Protein AF-A0A496A1R1-F1 (afdb_monomer_lite)

Radius of gyration: 14.69 Å; chains: 1; bounding box: 3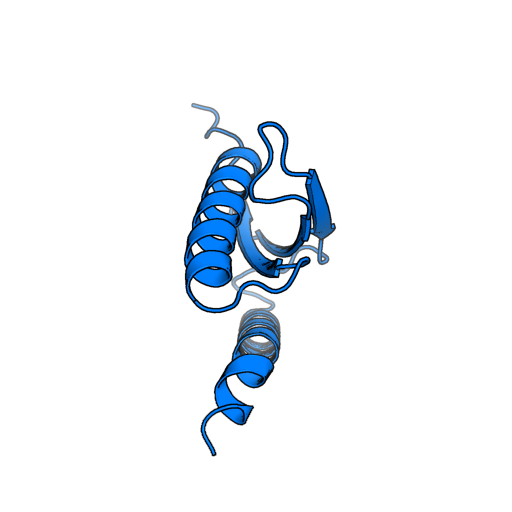7×22×44 Å

pLDDT: mean 90.61, std 12.92, range [39.06, 98.06]

Sequence (92 aa):
MNAPNPQFQLYGEMLAAAWVNWKKDTNAEQTIFGCYTITDDWTFVRGVVQEIETKRPTLHIEFSPRYNGVLEAERIVQILKSIVAQYANIST

Foldseek 3Di:
DDDPDCVVVQVVVQLVVQVVVCVVPVPQKGWGKDWDDDPQWIKIKIWIWGPSVDPDIDIDIDIDDIDGCPPCVVVVVVVVCVVCVVVVVVPD

Structure (mmCIF, N/CA/C/O backbone):
data_AF-A0A496A1R1-F1
#
_entry.id   AF-A0A496A1R1-F1
#
loop_
_atom_site.group_PDB
_atom_site.id
_atom_site.type_symbol
_atom_site.label_atom_id
_atom_site.label_alt_id
_atom_site.label_comp_id
_atom_site.label_asym_id
_atom_site.label_entity_id
_atom_site.label_seq_id
_atom_site.pdbx_PDB_ins_code
_atom_site.Cartn_x
_atom_site.Cartn_y
_atom_site.Cartn_z
_atom_site.occupancy
_atom_site.B_iso_or_equiv
_atom_site.auth_seq_id
_atom_site.auth_comp_id
_atom_site.auth_asym_id
_atom_site.auth_atom_id
_atom_site.pdbx_PDB_model_num
ATOM 1 N N . MET A 1 1 ? -7.598 -0.048 -26.575 1.00 40.91 1 MET A N 1
ATOM 2 C CA . MET A 1 1 ? -8.333 -0.003 -25.293 1.00 40.91 1 MET A CA 1
ATOM 3 C C . MET A 1 1 ? -7.431 0.681 -24.285 1.00 40.91 1 MET A C 1
ATOM 5 O O . MET A 1 1 ? -6.311 0.220 -24.121 1.00 40.91 1 MET A O 1
ATOM 9 N N . ASN A 1 2 ? -7.868 1.779 -23.666 1.00 59.97 2 ASN A N 1
ATOM 10 C CA . ASN A 1 2 ? -7.133 2.373 -22.549 1.00 59.97 2 ASN A CA 1
ATOM 11 C C . ASN A 1 2 ? -7.386 1.491 -21.325 1.00 59.97 2 ASN A C 1
ATOM 13 O O . ASN A 1 2 ? -8.543 1.315 -20.942 1.00 59.97 2 ASN A O 1
ATOM 17 N N . ALA A 1 3 ? -6.337 0.890 -20.764 1.00 66.06 3 ALA A N 1
ATOM 18 C CA . ALA A 1 3 ? -6.461 0.166 -19.506 1.00 66.06 3 ALA A CA 1
ATOM 19 C C . ALA A 1 3 ? -6.976 1.133 -18.417 1.00 66.06 3 ALA A C 1
ATOM 21 O O . ALA A 1 3 ? -6.580 2.304 -18.416 1.00 66.06 3 ALA A O 1
ATOM 22 N N . PRO A 1 4 ? -7.884 0.693 -17.527 1.00 77.25 4 PRO A N 1
ATOM 23 C CA . PRO A 1 4 ? -8.365 1.533 -16.435 1.00 77.25 4 PRO A CA 1
ATOM 24 C C . PRO A 1 4 ? -7.195 1.949 -15.537 1.00 77.25 4 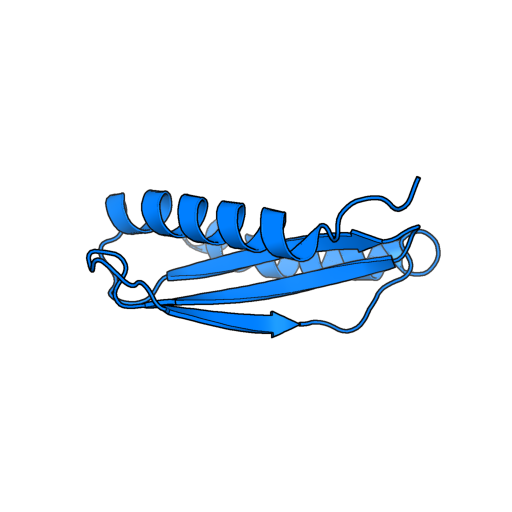PRO A C 1
ATOM 26 O O . PRO A 1 4 ? -6.260 1.175 -15.346 1.00 77.25 4 PRO A O 1
ATOM 29 N N . ASN A 1 5 ? -7.245 3.168 -14.985 1.00 86.69 5 ASN A N 1
ATOM 30 C CA . ASN A 1 5 ? -6.206 3.646 -14.073 1.00 86.69 5 ASN A CA 1
ATOM 31 C C . ASN A 1 5 ? -6.128 2.704 -12.848 1.00 86.69 5 ASN A C 1
ATOM 33 O O . ASN A 1 5 ? -7.096 2.660 -12.077 1.00 86.69 5 ASN A O 1
ATOM 37 N N . PRO A 1 6 ? -5.010 1.976 -12.645 1.00 91.88 6 PRO A N 1
ATOM 38 C CA . PRO A 1 6 ? -4.893 0.980 -11.577 1.00 91.88 6 PRO A CA 1
ATOM 39 C C . PRO A 1 6 ? -4.945 1.609 -10.179 1.00 91.88 6 PRO A C 1
ATOM 41 O O . PRO A 1 6 ? -5.269 0.941 -9.202 1.00 91.88 6 PRO A O 1
ATOM 44 N N . GLN A 1 7 ? -4.686 2.912 -10.078 1.00 93.75 7 GLN A N 1
ATOM 45 C CA . GLN A 1 7 ? -4.622 3.653 -8.825 1.00 93.75 7 GLN A CA 1
ATOM 46 C C . GLN A 1 7 ? -5.916 3.559 -8.000 1.00 93.75 7 GLN A C 1
ATOM 48 O O . GLN A 1 7 ? -5.855 3.381 -6.789 1.00 93.75 7 GLN A O 1
ATOM 53 N N . PHE A 1 8 ? -7.095 3.616 -8.630 1.00 91.81 8 PHE A N 1
ATOM 54 C CA . PHE A 1 8 ? -8.363 3.516 -7.893 1.00 91.81 8 PHE A CA 1
ATOM 55 C C . PHE A 1 8 ? -8.637 2.104 -7.367 1.00 91.81 8 PHE A C 1
ATOM 57 O O . PHE A 1 8 ? -9.213 1.957 -6.290 1.00 91.81 8 PHE A O 1
ATOM 64 N N . GLN A 1 9 ? -8.216 1.073 -8.108 1.00 93.88 9 GLN A N 1
ATOM 65 C CA . GLN A 1 9 ? -8.316 -0.315 -7.651 1.00 93.88 9 GLN A CA 1
ATOM 66 C C . GLN A 1 9 ? -7.396 -0.531 -6.451 1.00 93.88 9 GLN A C 1
ATOM 68 O O . GLN A 1 9 ? -7.850 -1.017 -5.416 1.00 93.88 9 GLN A O 1
ATOM 73 N N . LEU A 1 10 ? -6.160 -0.031 -6.544 1.00 96.06 10 LEU A N 1
ATOM 74 C CA . LEU A 1 10 ? -5.202 -0.069 -5.447 1.00 96.06 10 LEU A CA 1
ATOM 75 C C . LEU A 1 10 ? -5.755 0.591 -4.177 1.00 96.06 10 LEU A C 1
ATOM 77 O O . LEU A 1 10 ? -5.593 0.052 -3.089 1.00 96.06 10 LEU A O 1
ATOM 81 N N . TYR A 1 11 ? -6.440 1.732 -4.278 1.00 95.25 11 TYR A N 1
ATOM 82 C CA . TYR A 1 11 ? -7.024 2.378 -3.096 1.00 95.25 11 TYR A CA 1
ATOM 83 C C . TYR A 1 11 ? -8.079 1.510 -2.409 1.00 95.25 11 TYR A C 1
ATOM 85 O O . TYR A 1 11 ? -8.121 1.447 -1.180 1.00 95.25 11 TYR A O 1
ATOM 93 N N . GLY A 1 12 ? -8.916 0.826 -3.195 1.00 94.38 12 GLY A N 1
ATOM 94 C CA . GLY A 1 12 ? -9.888 -0.128 -2.667 1.00 94.38 12 GLY A CA 1
ATOM 95 C C . GLY A 1 12 ? -9.209 -1.297 -1.953 1.00 94.38 12 GLY A C 1
ATOM 96 O O . GLY A 1 12 ? -9.602 -1.649 -0.841 1.00 94.38 12 GLY A O 1
ATOM 97 N N . GLU A 1 13 ? -8.154 -1.852 -2.551 1.00 96.12 13 GLU A N 1
ATOM 98 C CA . GLU A 1 13 ? -7.351 -2.929 -1.959 1.00 96.12 13 GLU A CA 1
ATOM 99 C C . GLU A 1 13 ? -6.664 -2.486 -0.662 1.00 96.12 13 GLU A C 1
ATOM 101 O O . GLU A 1 13 ? -6.718 -3.198 0.341 1.00 96.12 13 GLU A O 1
ATOM 106 N N . MET A 1 14 ? -6.081 -1.284 -0.642 1.00 97.00 14 MET A N 1
ATOM 107 C CA . MET A 1 14 ? -5.429 -0.716 0.539 1.00 97.00 14 MET A CA 1
ATOM 108 C C . MET A 1 14 ? -6.421 -0.495 1.688 1.00 97.00 14 MET A C 1
ATOM 110 O O . MET A 1 14 ? -6.115 -0.845 2.826 1.00 97.00 14 MET A O 1
ATOM 114 N N . LEU A 1 15 ? -7.625 0.020 1.410 1.00 95.56 15 LEU A N 1
ATOM 115 C CA . LEU A 1 15 ? -8.683 0.159 2.420 1.00 95.56 15 LEU A CA 1
ATOM 116 C C . LEU A 1 15 ? -9.151 -1.200 2.954 1.00 95.56 15 LEU A C 1
ATOM 118 O O . LEU A 1 15 ? -9.300 -1.373 4.164 1.00 95.56 15 LEU A O 1
ATOM 122 N N . ALA A 1 16 ? -9.353 -2.181 2.071 1.00 95.69 16 ALA A N 1
ATOM 123 C CA . ALA A 1 16 ? -9.743 -3.528 2.473 1.00 95.69 16 ALA A CA 1
ATOM 124 C C . ALA A 1 16 ? -8.669 -4.193 3.351 1.00 95.69 16 ALA A C 1
ATOM 126 O O . ALA A 1 16 ? -8.993 -4.797 4.375 1.00 95.69 16 ALA A O 1
ATOM 127 N N . ALA A 1 17 ? -7.392 -4.046 2.992 1.00 95.69 17 ALA A N 1
ATOM 128 C CA . ALA A 1 17 ? -6.275 -4.565 3.774 1.00 95.69 17 ALA A CA 1
ATOM 129 C C . ALA A 1 17 ? -6.153 -3.867 5.138 1.00 95.69 17 ALA A C 1
ATOM 131 O O . ALA A 1 17 ? -6.011 -4.544 6.156 1.00 95.69 17 ALA A O 1
ATOM 132 N N . ALA A 1 18 ? -6.293 -2.538 5.186 1.00 95.69 18 ALA A N 1
ATOM 133 C CA . ALA A 1 18 ? -6.309 -1.784 6.439 1.00 95.69 18 ALA A CA 1
ATOM 134 C C . ALA A 1 18 ? -7.443 -2.247 7.370 1.00 95.69 18 ALA A C 1
ATOM 136 O O . ALA A 1 18 ? -7.224 -2.409 8.567 1.00 95.69 18 ALA A O 1
ATOM 137 N N . TRP A 1 19 ? -8.629 -2.549 6.828 1.00 95.12 19 TRP A N 1
ATOM 138 C CA . TRP A 1 19 ? -9.752 -3.088 7.604 1.00 95.12 19 TRP A CA 1
ATOM 139 C C . TRP A 1 19 ? -9.445 -4.462 8.202 1.00 95.12 19 TRP A C 1
ATOM 141 O O . TRP A 1 19 ? -9.776 -4.740 9.356 1.00 95.12 19 TRP A O 1
ATOM 151 N N . VAL A 1 20 ? -8.792 -5.334 7.430 1.00 95.38 20 VAL A N 1
ATOM 152 C CA . VAL A 1 20 ? -8.356 -6.651 7.912 1.00 95.38 20 VAL A CA 1
ATOM 153 C C . VAL A 1 20 ? -7.295 -6.518 9.008 1.00 95.38 20 VAL A C 1
ATOM 155 O O . VAL A 1 20 ? -7.348 -7.272 9.980 1.00 95.38 20 VAL A O 1
ATOM 158 N N . ASN A 1 21 ? -6.367 -5.567 8.878 1.00 93.94 21 ASN A N 1
ATOM 159 C CA . ASN A 1 21 ? -5.340 -5.304 9.886 1.00 93.94 21 ASN A CA 1
ATOM 160 C C . ASN A 1 21 ? -5.946 -4.738 11.174 1.00 93.94 21 ASN A C 1
ATOM 162 O O . ASN A 1 21 ? -5.691 -5.282 12.246 1.00 93.94 21 ASN A O 1
ATOM 166 N N . TRP A 1 22 ? -6.838 -3.752 11.064 1.00 95.19 22 TRP A N 1
ATOM 167 C CA . TRP A 1 22 ? -7.513 -3.141 12.211 1.00 95.19 22 TRP A CA 1
ATOM 168 C C . TRP A 1 22 ? -8.285 -4.149 13.070 1.00 95.19 22 TRP A C 1
ATOM 170 O O . TRP A 1 22 ? -8.294 -4.073 14.294 1.00 95.19 22 TRP A O 1
ATOM 180 N N . LYS A 1 23 ? -8.900 -5.159 12.441 1.00 94.44 23 LYS A N 1
ATOM 181 C CA . LYS A 1 23 ? -9.580 -6.243 13.170 1.00 94.44 23 LYS A CA 1
ATOM 182 C C . LYS A 1 23 ? -8.651 -7.070 14.060 1.00 94.44 23 LYS A C 1
ATOM 184 O O . LYS A 1 23 ? -9.138 -7.742 14.965 1.00 94.44 23 LYS A O 1
ATOM 189 N N . LYS A 1 24 ? -7.353 -7.094 13.759 1.00 93.69 24 LYS A N 1
ATOM 190 C CA . LYS A 1 24 ? -6.330 -7.804 14.540 1.00 93.69 24 LYS A CA 1
ATOM 191 C C . LYS A 1 24 ? -5.641 -6.878 15.536 1.00 93.69 24 LYS A C 1
ATOM 193 O O . LYS A 1 24 ? -5.241 -7.334 16.599 1.00 93.69 24 LYS A O 1
ATOM 198 N N . ASP A 1 25 ? -5.514 -5.609 15.174 1.00 90.81 25 ASP A N 1
ATOM 199 C CA . ASP A 1 25 ? -4.869 -4.568 15.956 1.00 90.81 25 ASP A CA 1
ATOM 200 C C . ASP A 1 25 ? -5.682 -3.273 15.848 1.00 90.81 25 ASP A C 1
ATOM 202 O O . ASP A 1 25 ? -5.606 -2.560 14.847 1.00 90.81 25 ASP A O 1
ATOM 206 N N . THR A 1 26 ? -6.464 -2.967 16.885 1.00 90.12 26 THR A N 1
ATOM 207 C CA . THR A 1 26 ? -7.454 -1.876 16.896 1.00 90.12 26 THR A CA 1
ATOM 208 C C . THR A 1 26 ? -6.835 -0.485 17.058 1.00 90.12 26 THR A C 1
ATOM 210 O O . THR A 1 26 ? -7.466 0.422 17.603 1.00 90.12 26 THR A O 1
ATOM 213 N N . ASN A 1 27 ? -5.594 -0.304 16.613 1.00 92.38 27 ASN A N 1
ATOM 214 C CA . ASN A 1 27 ? -4.954 0.997 16.527 1.00 92.38 27 ASN A CA 1
ATOM 215 C C . ASN A 1 27 ? -5.776 1.944 15.641 1.00 92.38 27 ASN A C 1
ATOM 217 O O . ASN A 1 27 ? -6.226 1.570 14.555 1.00 92.38 27 ASN A O 1
ATOM 221 N N . ALA A 1 28 ? -5.953 3.181 16.117 1.00 89.25 28 ALA A N 1
ATOM 222 C CA . ALA A 1 28 ? -6.778 4.204 15.466 1.00 89.25 28 ALA A CA 1
ATOM 223 C C . ALA A 1 28 ? -6.276 4.589 14.064 1.00 89.25 28 ALA A C 1
ATOM 225 O O . ALA A 1 28 ? -7.050 5.064 13.233 1.00 89.25 28 ALA A O 1
ATOM 226 N N . GLU A 1 29 ? -4.989 4.358 13.802 1.00 95.00 29 GLU A N 1
ATOM 227 C CA . GLU A 1 29 ? -4.368 4.549 12.501 1.00 95.00 29 GLU A CA 1
ATOM 228 C C . GLU A 1 29 ? -3.804 3.230 11.990 1.00 95.00 29 GLU A C 1
ATOM 230 O O . GLU A 1 29 ? -3.133 2.498 12.718 1.00 95.00 29 GLU A O 1
ATOM 235 N N . GLN A 1 30 ? -4.031 2.952 10.711 1.00 95.56 30 GLN A N 1
ATOM 236 C CA . GLN A 1 30 ? -3.456 1.802 10.027 1.00 95.56 30 GLN A CA 1
ATOM 237 C C . GLN A 1 30 ? -2.559 2.301 8.902 1.00 95.56 30 GLN A C 1
ATOM 239 O O . GLN A 1 30 ? -3.037 2.831 7.896 1.00 95.56 30 GLN A O 1
ATOM 244 N N . THR A 1 31 ? -1.247 2.123 9.064 1.00 95.62 31 THR A N 1
ATOM 245 C CA . THR A 1 31 ? -0.323 2.292 7.940 1.00 95.62 31 THR A CA 1
ATOM 246 C C . THR A 1 31 ? -0.451 1.079 7.023 1.00 95.62 31 THR A C 1
ATOM 248 O O . THR A 1 31 ? -0.348 -0.063 7.470 1.00 95.62 31 THR A O 1
ATOM 251 N N . ILE A 1 32 ? -0.670 1.328 5.737 1.00 95.75 32 ILE A N 1
ATOM 252 C CA . ILE A 1 32 ? -0.775 0.302 4.705 1.00 95.75 32 ILE A CA 1
ATOM 253 C C . ILE A 1 32 ? 0.083 0.693 3.508 1.00 95.75 32 ILE A C 1
ATOM 255 O O . ILE A 1 32 ? 0.168 1.862 3.140 1.00 95.75 32 ILE A O 1
ATOM 259 N N . PHE A 1 33 ? 0.733 -0.285 2.890 1.00 96.62 33 PHE A N 1
ATOM 260 C CA . PHE A 1 33 ? 1.578 -0.063 1.723 1.00 96.62 33 PHE A CA 1
ATOM 261 C C . PHE A 1 33 ? 0.976 -0.741 0.501 1.00 96.62 33 PHE A C 1
ATOM 263 O O . PHE A 1 33 ? 0.368 -1.805 0.599 1.00 96.62 33 PHE A O 1
ATOM 270 N N . GLY A 1 34 ? 1.162 -0.113 -0.650 1.00 96.25 34 GLY A N 1
ATOM 271 C CA . GLY A 1 34 ? 0.700 -0.601 -1.936 1.00 96.25 34 GLY A CA 1
ATOM 272 C C . GLY A 1 34 ? 1.687 -0.257 -3.041 1.00 96.25 34 GLY A C 1
ATOM 273 O O . GLY A 1 34 ? 2.638 0.503 -2.846 1.00 96.25 34 GLY A O 1
ATOM 274 N N . CYS A 1 35 ? 1.459 -0.809 -4.224 1.00 96.69 35 CYS A N 1
ATOM 275 C CA . CYS A 1 35 ? 2.152 -0.388 -5.431 1.00 96.69 35 CYS A CA 1
ATOM 276 C C . CYS A 1 35 ? 1.280 -0.663 -6.650 1.00 96.69 35 CYS A C 1
ATOM 278 O O . CYS A 1 35 ? 0.384 -1.504 -6.608 1.00 96.69 35 CYS A O 1
ATOM 280 N N . TYR A 1 36 ? 1.536 0.063 -7.728 1.00 96.06 36 TYR A N 1
ATOM 281 C CA . TYR A 1 36 ? 0.937 -0.206 -9.025 1.00 96.06 36 TYR A CA 1
ATOM 282 C C . TYR A 1 36 ? 1.963 0.027 -10.124 1.00 96.06 36 TYR A C 1
ATOM 284 O O . TYR A 1 36 ? 2.959 0.732 -9.930 1.00 96.06 36 TYR A O 1
ATOM 292 N N . THR A 1 37 ? 1.693 -0.557 -11.286 1.00 94.44 37 THR A N 1
ATOM 293 C CA . THR A 1 37 ? 2.519 -0.402 -12.476 1.00 94.44 37 THR A CA 1
ATOM 294 C C . THR A 1 37 ? 1.726 0.231 -13.607 1.00 94.44 37 THR A C 1
ATOM 296 O O . THR A 1 37 ? 0.539 -0.037 -13.802 1.00 94.44 37 THR A O 1
ATOM 299 N N . ILE A 1 38 ? 2.390 1.101 -14.359 1.00 93.00 38 ILE A N 1
ATOM 300 C CA . ILE A 1 38 ? 1.925 1.577 -15.661 1.00 93.00 38 ILE A CA 1
ATOM 301 C C . ILE A 1 38 ? 3.086 1.330 -16.611 1.00 93.00 38 ILE A C 1
ATOM 303 O O . ILE A 1 38 ? 4.181 1.807 -16.341 1.00 93.00 38 ILE A O 1
ATOM 307 N N . THR A 1 39 ? 2.843 0.562 -17.676 1.00 91.25 39 THR A N 1
ATOM 308 C CA . THR A 1 39 ? 3.908 -0.016 -18.515 1.00 91.25 39 THR A CA 1
ATOM 309 C C . THR A 1 39 ? 4.940 -0.755 -17.651 1.00 91.25 39 THR A C 1
ATOM 311 O O . THR A 1 39 ? 4.560 -1.702 -16.964 1.00 91.25 39 THR A O 1
ATOM 314 N N . ASP A 1 40 ? 6.194 -0.308 -17.644 1.00 93.12 40 ASP A N 1
ATOM 315 C CA . ASP A 1 40 ? 7.282 -0.874 -16.846 1.00 93.12 40 ASP A CA 1
ATOM 316 C C . ASP A 1 40 ? 7.582 -0.034 -15.596 1.00 93.12 40 ASP A C 1
ATOM 318 O O . ASP A 1 40 ? 8.472 -0.384 -14.827 1.00 93.12 40 ASP A O 1
ATOM 322 N N . ASP A 1 41 ? 6.858 1.063 -15.363 1.00 95.69 41 ASP A N 1
ATOM 323 C CA . ASP A 1 41 ? 7.124 1.964 -14.246 1.00 95.69 41 ASP A CA 1
ATOM 324 C C . ASP A 1 41 ? 6.336 1.553 -13.001 1.00 95.69 41 ASP A C 1
ATOM 326 O O . 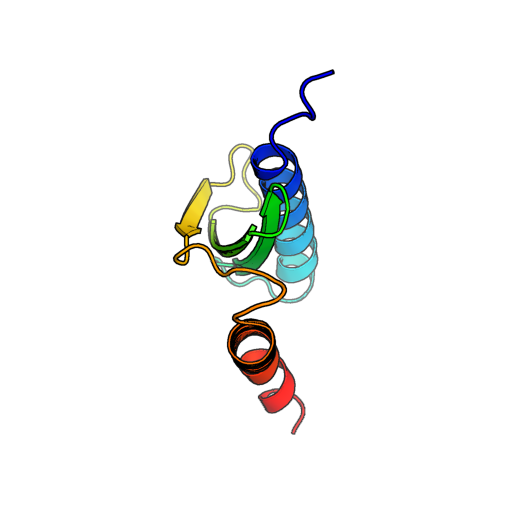ASP A 1 41 ? 5.103 1.524 -12.991 1.00 95.69 41 ASP A O 1
ATOM 330 N N . TRP A 1 42 ? 7.061 1.300 -11.918 1.00 97.44 42 TRP A N 1
ATOM 331 C CA . TRP A 1 42 ? 6.532 1.015 -10.593 1.00 97.44 42 TRP A CA 1
ATOM 332 C C . TRP A 1 42 ? 6.357 2.305 -9.804 1.00 97.44 42 TRP A C 1
ATOM 334 O O . TRP A 1 42 ? 7.284 3.106 -9.687 1.00 97.44 42 TRP A O 1
ATOM 344 N N . THR A 1 43 ? 5.181 2.487 -9.209 1.00 97.50 43 THR A N 1
ATOM 345 C CA . THR A 1 43 ? 4.932 3.530 -8.209 1.00 97.50 43 THR A CA 1
ATOM 346 C C . THR A 1 43 ? 4.526 2.871 -6.902 1.00 97.50 43 THR A C 1
ATOM 348 O O . THR A 1 43 ? 3.548 2.122 -6.856 1.00 97.50 43 THR A O 1
ATOM 351 N N . PHE A 1 44 ? 5.263 3.156 -5.833 1.00 97.75 44 PHE A N 1
ATOM 352 C CA . PHE A 1 44 ? 4.931 2.718 -4.484 1.00 97.75 44 PHE A CA 1
ATOM 353 C C . PHE A 1 44 ? 4.068 3.758 -3.785 1.00 97.75 44 PHE A C 1
ATOM 355 O O . PHE A 1 44 ? 4.165 4.962 -4.039 1.00 97.75 44 PHE A O 1
ATOM 362 N N . VAL A 1 45 ? 3.220 3.268 -2.892 1.00 97.62 45 VAL A N 1
ATOM 363 C CA . VAL A 1 45 ? 2.223 4.060 -2.192 1.00 97.62 45 VAL A CA 1
ATOM 364 C C . VAL A 1 45 ? 2.291 3.732 -0.710 1.00 97.62 45 VAL A C 1
ATOM 366 O O . VAL A 1 45 ? 2.202 2.565 -0.324 1.00 97.62 45 VAL A O 1
ATOM 369 N N . ARG A 1 46 ? 2.420 4.763 0.125 1.00 97.44 46 ARG A N 1
ATOM 370 C CA . ARG A 1 46 ? 2.196 4.663 1.567 1.00 97.44 46 ARG A CA 1
ATOM 371 C C . ARG A 1 46 ? 0.852 5.303 1.885 1.00 97.44 46 ARG A C 1
ATOM 373 O O . ARG A 1 46 ? 0.600 6.446 1.517 1.00 97.44 46 ARG A O 1
ATOM 380 N N . GLY A 1 47 ? -0.008 4.542 2.543 1.00 96.81 47 GLY A N 1
ATOM 381 C CA . GLY A 1 47 ? -1.318 4.964 3.002 1.00 96.81 47 GLY A CA 1
ATOM 382 C C . GLY A 1 47 ? -1.377 5.019 4.521 1.00 96.81 47 GLY A C 1
ATOM 383 O O . GLY A 1 47 ? -0.844 4.133 5.188 1.00 96.81 47 GLY A O 1
ATOM 384 N N . VAL A 1 48 ? -2.061 6.021 5.062 1.00 97.88 48 VAL A N 1
ATOM 385 C CA . VAL A 1 48 ? -2.513 6.030 6.458 1.00 97.88 48 VAL A CA 1
ATOM 386 C C . VAL A 1 48 ? -4.031 6.095 6.451 1.00 97.88 48 VAL A C 1
ATOM 388 O O . VAL A 1 48 ? -4.608 7.048 5.922 1.00 97.88 48 VAL A O 1
ATOM 391 N N . VAL A 1 49 ? -4.666 5.058 6.995 1.00 97.06 49 VAL A N 1
ATOM 392 C CA . VAL A 1 49 ? -6.120 4.981 7.146 1.00 97.06 49 VAL A CA 1
ATOM 393 C C . VAL A 1 49 ? -6.498 5.344 8.573 1.00 97.06 49 VAL A C 1
ATOM 395 O O . VAL A 1 49 ? -5.938 4.788 9.516 1.00 97.06 49 VAL A O 1
ATOM 398 N N . GLN A 1 50 ? -7.455 6.254 8.712 1.00 96.69 50 GLN A N 1
ATOM 399 C CA . GLN A 1 50 ? -8.011 6.716 9.982 1.00 96.69 50 GLN A CA 1
ATOM 400 C C . GLN A 1 50 ? -9.528 6.522 9.995 1.00 96.69 50 GLN A C 1
ATOM 402 O O . GLN A 1 50 ? -10.158 6.436 8.935 1.00 96.69 50 GLN A O 1
ATOM 407 N N . GLU A 1 51 ? -10.109 6.493 11.199 1.00 94.88 51 GLU A N 1
ATOM 408 C CA . GLU A 1 51 ? -11.565 6.431 11.408 1.00 94.88 51 GLU A CA 1
ATOM 409 C C . GLU A 1 51 ? -12.210 5.232 10.690 1.00 94.88 51 GLU A C 1
ATOM 411 O O . GLU A 1 51 ? -13.261 5.344 10.048 1.00 94.88 51 GLU A O 1
ATOM 416 N N . ILE A 1 52 ? -11.539 4.080 10.738 1.00 93.94 52 ILE A N 1
ATOM 417 C CA . ILE A 1 52 ? -11.812 2.954 9.845 1.00 93.94 52 ILE A CA 1
ATOM 418 C C . ILE A 1 52 ? -13.180 2.301 10.086 1.00 93.94 52 ILE A C 1
ATOM 420 O O . ILE A 1 52 ? -13.799 1.776 9.164 1.00 93.94 52 ILE A O 1
ATOM 424 N N . GLU A 1 53 ? -13.670 2.373 11.320 1.00 92.31 53 GLU A N 1
ATOM 425 C CA . GLU A 1 53 ? -14.974 1.911 11.790 1.00 92.31 53 GLU A CA 1
ATOM 426 C C . GLU A 1 53 ? -16.132 2.847 11.423 1.00 92.31 53 GLU A C 1
ATOM 428 O O . GLU A 1 53 ? -17.304 2.485 11.575 1.00 92.31 53 GLU A O 1
ATOM 433 N N . THR A 1 54 ? -15.831 4.053 10.939 1.00 92.19 54 THR A N 1
ATOM 434 C CA . THR A 1 54 ? -16.855 5.021 10.557 1.00 92.19 54 THR A CA 1
ATOM 435 C C . THR A 1 54 ? -17.404 4.732 9.161 1.00 92.19 54 THR A C 1
ATOM 437 O O . THR A 1 54 ? -16.857 3.976 8.362 1.00 92.19 54 THR A O 1
ATOM 440 N N . LYS A 1 55 ? -18.511 5.394 8.812 1.00 90.94 55 LYS A N 1
ATOM 441 C CA . LYS A 1 55 ? -19.087 5.307 7.460 1.00 90.94 55 LYS A CA 1
ATOM 442 C C . LYS A 1 55 ? -18.215 5.972 6.386 1.00 90.94 55 LYS A C 1
ATOM 444 O O . LYS A 1 55 ? -18.547 5.864 5.206 1.00 90.94 55 LYS A O 1
ATOM 449 N N . ARG A 1 56 ? -17.188 6.732 6.778 1.00 91.12 56 ARG A N 1
ATOM 450 C CA . ARG A 1 56 ? -16.343 7.532 5.886 1.00 91.12 56 ARG A CA 1
ATOM 451 C C . ARG A 1 56 ? -14.892 7.494 6.378 1.00 91.12 56 ARG A C 1
ATOM 453 O O . ARG A 1 56 ? -14.405 8.513 6.853 1.00 91.12 56 ARG A O 1
ATOM 460 N N . PRO A 1 57 ? -14.216 6.340 6.258 1.00 93.94 57 PRO A N 1
ATOM 461 C CA . PRO A 1 57 ? -12.802 6.261 6.585 1.00 93.94 57 PRO A CA 1
ATOM 462 C C . PRO A 1 57 ? -12.003 7.215 5.696 1.00 93.94 57 PRO A C 1
ATOM 464 O O . PRO A 1 57 ? -12.310 7.380 4.509 1.00 93.94 57 PRO A O 1
ATOM 467 N N . THR A 1 58 ? -10.962 7.814 6.263 1.00 96.19 58 THR A N 1
ATOM 468 C CA . THR A 1 58 ? -10.062 8.701 5.522 1.00 96.19 58 THR A CA 1
ATOM 469 C C . THR A 1 58 ? -8.781 7.949 5.187 1.00 96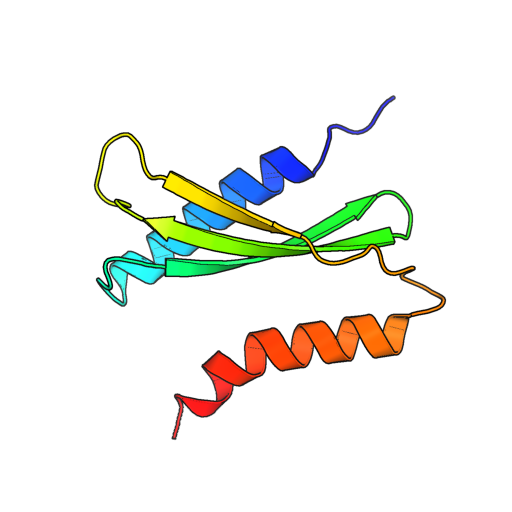.19 58 THR A C 1
ATOM 471 O O . THR A 1 58 ? -8.193 7.316 6.058 1.00 96.19 58 THR A O 1
ATOM 474 N N . LEU A 1 59 ? -8.351 8.009 3.924 1.00 95.62 59 LEU A N 1
ATOM 475 C CA . LEU A 1 59 ? -7.079 7.459 3.455 1.00 95.62 59 LEU A CA 1
ATOM 476 C C . LEU A 1 59 ? -6.194 8.607 2.959 1.00 95.62 59 LEU A C 1
ATOM 478 O O . LEU A 1 59 ? -6.468 9.210 1.920 1.00 95.62 59 LEU A O 1
ATOM 482 N N . HIS A 1 60 ? -5.119 8.883 3.693 1.00 97.31 60 HIS A N 1
ATOM 483 C CA . HIS A 1 60 ? -4.062 9.800 3.273 1.00 97.31 60 HIS A CA 1
ATOM 484 C C . HIS A 1 60 ? -2.989 9.039 2.506 1.00 97.31 60 HIS A C 1
ATOM 486 O O . HIS A 1 60 ? -2.584 7.960 2.932 1.00 97.31 60 HIS A O 1
ATOM 492 N N . ILE A 1 61 ? -2.546 9.593 1.375 1.00 96.56 61 ILE A N 1
ATOM 493 C CA . ILE A 1 61 ? -1.694 8.885 0.419 1.00 96.56 61 ILE A CA 1
ATOM 494 C C . ILE A 1 61 ? -0.436 9.685 0.104 1.00 96.56 61 ILE A C 1
ATOM 496 O O . ILE A 1 61 ? -0.509 10.852 -0.276 1.00 96.56 61 ILE A O 1
ATOM 500 N N . GLU A 1 62 ? 0.701 9.004 0.181 1.00 97.75 62 GLU A N 1
ATOM 501 C CA . GLU A 1 62 ? 2.007 9.481 -0.259 1.00 97.75 62 GLU A CA 1
ATOM 502 C C . GLU A 1 62 ? 2.526 8.568 -1.375 1.00 97.75 62 GLU A C 1
ATOM 504 O O . GLU A 1 62 ? 2.438 7.340 -1.283 1.00 97.75 62 GLU A O 1
ATOM 509 N N . PHE A 1 63 ? 3.082 9.167 -2.428 1.00 97.00 63 PHE A N 1
ATOM 510 C CA . PHE A 1 63 ? 3.644 8.440 -3.567 1.00 97.00 63 PHE A CA 1
ATOM 511 C C . PHE A 1 63 ? 5.163 8.491 -3.546 1.00 97.00 63 PHE A C 1
ATOM 513 O O . PHE A 1 63 ? 5.762 9.525 -3.245 1.00 97.00 63 PHE A O 1
ATOM 520 N N . SER A 1 64 ? 5.785 7.391 -3.949 1.00 97.00 64 SER A N 1
ATOM 521 C CA . SER A 1 64 ? 7.185 7.408 -4.345 1.00 97.00 64 SER A CA 1
ATOM 522 C C . SER A 1 64 ? 7.367 8.072 -5.719 1.00 97.00 64 SER A C 1
ATOM 524 O O . SER A 1 64 ? 6.404 8.222 -6.479 1.00 97.00 64 SER A O 1
ATOM 526 N N . PRO A 1 65 ? 8.615 8.382 -6.109 1.00 96.75 65 PRO A N 1
ATOM 527 C CA . PRO A 1 65 ? 8.985 8.481 -7.517 1.00 96.75 65 PRO A CA 1
ATOM 528 C C . PRO A 1 65 ? 8.590 7.222 -8.305 1.00 96.75 65 PRO A C 1
ATOM 530 O O . PRO A 1 65 ? 8.322 6.166 -7.725 1.00 96.75 65 PRO A O 1
ATOM 533 N N . ARG A 1 66 ? 8.590 7.338 -9.633 1.00 97.25 66 ARG A N 1
ATOM 534 C CA . ARG A 1 66 ? 8.457 6.187 -10.531 1.00 97.25 66 ARG A CA 1
ATOM 535 C C . ARG A 1 66 ? 9.804 5.498 -10.677 1.00 97.25 66 ARG A C 1
ATOM 537 O O . ARG A 1 66 ? 10.813 6.189 -10.789 1.00 97.25 66 ARG A O 1
ATOM 544 N N . TYR A 1 67 ? 9.784 4.172 -10.705 1.00 98.00 67 TYR A N 1
ATOM 545 C CA . TYR A 1 67 ? 10.969 3.344 -10.891 1.00 98.00 67 TYR A CA 1
ATOM 546 C C . TYR A 1 67 ? 10.783 2.440 -12.096 1.00 98.00 67 TYR A C 1
ATOM 548 O O . TYR A 1 67 ? 9.809 1.690 -12.153 1.00 98.00 67 TYR A O 1
ATOM 556 N N . ASN A 1 68 ? 11.719 2.463 -13.034 1.00 97.88 68 ASN A N 1
ATOM 557 C CA . ASN A 1 68 ? 11.663 1.568 -14.175 1.00 97.88 68 ASN A CA 1
ATOM 558 C C . ASN A 1 68 ? 11.964 0.124 -13.739 1.00 97.88 68 ASN A C 1
ATOM 560 O O . ASN A 1 68 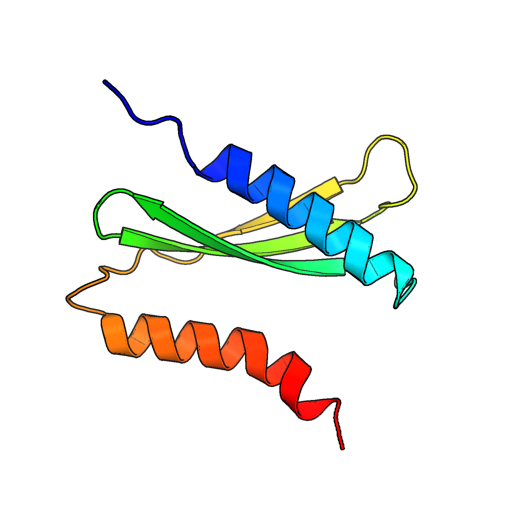? 13.021 -0.171 -13.183 1.00 97.88 68 ASN A O 1
ATOM 564 N N . GLY A 1 69 ? 11.054 -0.798 -14.038 1.00 96.38 69 GLY A N 1
ATOM 565 C CA . GLY A 1 69 ? 11.106 -2.195 -13.611 1.00 96.38 69 GLY A CA 1
ATOM 566 C C . GLY A 1 69 ? 12.320 -2.975 -14.113 1.00 96.38 69 GLY A C 1
ATOM 567 O O . GLY A 1 69 ? 12.722 -3.944 -13.472 1.00 96.38 69 GLY A O 1
ATOM 568 N N . VAL A 1 70 ? 12.922 -2.551 -15.228 1.00 94.56 70 VAL A N 1
ATOM 569 C CA . VAL A 1 70 ? 14.098 -3.203 -15.820 1.00 94.56 70 VAL A CA 1
ATOM 570 C C . VAL A 1 70 ? 15.386 -2.547 -15.334 1.00 94.56 70 VAL A C 1
ATOM 572 O O . VAL A 1 70 ? 16.308 -3.239 -14.908 1.00 94.56 70 VAL A O 1
ATOM 575 N N . LEU A 1 71 ? 15.457 -1.214 -15.375 1.00 97.88 71 LEU A N 1
ATOM 576 C CA . LEU A 1 71 ? 16.679 -0.470 -15.054 1.00 97.88 71 LEU A CA 1
ATOM 577 C C . LEU A 1 71 ? 16.919 -0.330 -13.547 1.00 97.88 71 LEU A C 1
ATOM 579 O O . LEU A 1 71 ? 18.061 -0.193 -13.118 1.00 97.88 71 LEU A O 1
ATOM 583 N N . GLU A 1 72 ? 15.858 -0.375 -12.740 1.00 98.06 72 GLU A N 1
ATOM 584 C CA . GLU A 1 72 ? 15.903 -0.080 -11.303 1.00 98.06 72 GLU A CA 1
ATOM 585 C C . GLU A 1 72 ? 15.427 -1.262 -10.444 1.00 98.06 72 GLU A C 1
ATOM 587 O O . GLU A 1 72 ? 15.047 -1.089 -9.284 1.00 98.06 72 GLU A O 1
ATOM 592 N N . ALA A 1 73 ? 15.486 -2.485 -10.982 1.00 97.06 73 ALA A N 1
ATOM 593 C CA . ALA A 1 73 ? 15.021 -3.702 -10.313 1.00 97.06 73 ALA A CA 1
ATOM 594 C C . ALA A 1 73 ? 15.612 -3.885 -8.900 1.00 97.06 73 ALA A C 1
ATOM 596 O O . ALA A 1 73 ? 14.892 -4.221 -7.958 1.00 97.06 73 ALA A O 1
ATOM 597 N N . GLU A 1 74 ? 16.909 -3.613 -8.717 1.00 97.94 74 GLU A N 1
ATOM 598 C CA . GLU A 1 74 ? 17.545 -3.685 -7.397 1.00 97.94 74 GLU A CA 1
ATOM 599 C C . GLU A 1 74 ? 16.905 -2.699 -6.409 1.00 97.94 74 GLU A C 1
ATOM 601 O O . GLU A 1 74 ? 16.583 -3.065 -5.275 1.00 97.94 74 GLU A O 1
ATOM 606 N N . ARG A 1 75 ? 16.666 -1.459 -6.848 1.00 97.44 75 ARG A N 1
ATOM 607 C CA . ARG A 1 75 ? 16.071 -0.408 -6.020 1.00 97.44 75 ARG A CA 1
ATOM 608 C C . ARG A 1 75 ? 14.643 -0.762 -5.613 1.00 97.44 75 ARG A C 1
ATOM 610 O O . ARG A 1 75 ? 14.290 -0.599 -4.447 1.00 97.44 75 ARG A O 1
ATOM 617 N N . ILE A 1 76 ? 13.857 -1.296 -6.545 1.00 97.56 76 ILE A N 1
ATOM 618 C CA . ILE A 1 76 ? 12.494 -1.797 -6.310 1.00 97.56 76 ILE A CA 1
ATOM 619 C C . ILE A 1 76 ? 12.509 -2.875 -5.218 1.00 97.56 76 ILE A C 1
ATOM 621 O O . ILE A 1 76 ? 11.755 -2.788 -4.249 1.00 97.56 76 ILE A O 1
ATOM 625 N N . VAL A 1 77 ? 13.414 -3.855 -5.309 1.00 96.75 77 VAL A N 1
ATOM 626 C CA . VAL A 1 77 ? 13.542 -4.917 -4.296 1.00 96.75 77 VAL A CA 1
ATOM 627 C C . VAL A 1 77 ? 13.977 -4.361 -2.938 1.00 96.75 77 VAL A C 1
ATOM 629 O O . VAL A 1 77 ? 13.471 -4.804 -1.907 1.00 96.75 77 VAL A O 1
ATOM 632 N N . GLN A 1 78 ? 14.890 -3.388 -2.902 1.00 96.50 78 GLN A N 1
ATOM 633 C CA . GLN A 1 78 ? 15.299 -2.734 -1.654 1.00 96.50 78 GLN A CA 1
ATOM 634 C C . GLN A 1 78 ? 14.128 -2.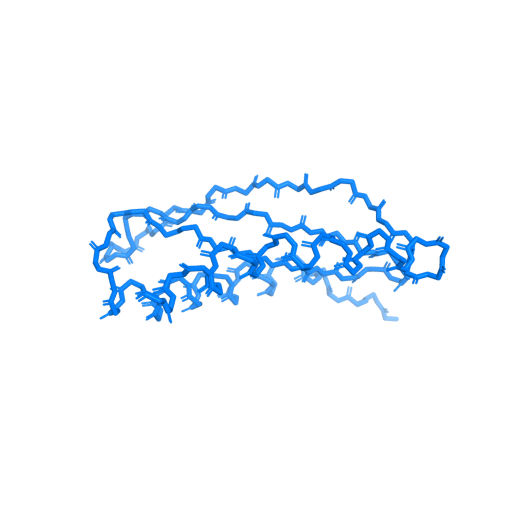008 -0.971 1.00 96.50 78 GLN A C 1
ATOM 636 O O . GLN A 1 78 ? 13.991 -2.100 0.248 1.00 96.50 78 GLN A O 1
ATOM 641 N N . ILE A 1 79 ? 13.267 -1.336 -1.742 1.00 95.50 79 ILE A N 1
ATOM 642 C CA . ILE A 1 79 ? 12.050 -0.686 -1.228 1.00 95.50 79 ILE A CA 1
ATOM 643 C C . ILE A 1 79 ? 11.078 -1.730 -0.669 1.00 95.50 79 ILE A C 1
ATOM 645 O O . ILE A 1 79 ? 10.590 -1.588 0.449 1.00 95.50 79 ILE A O 1
ATOM 649 N N . LEU A 1 80 ? 10.833 -2.819 -1.400 1.00 95.12 80 LEU A N 1
ATOM 650 C CA . LEU A 1 80 ? 9.972 -3.902 -0.915 1.00 95.12 80 LEU A CA 1
ATOM 651 C C . LEU A 1 80 ? 10.496 -4.493 0.400 1.00 95.12 80 LEU A C 1
ATOM 653 O O . LEU A 1 80 ? 9.726 -4.686 1.340 1.00 95.12 80 LEU A O 1
ATOM 657 N N . LYS A 1 81 ? 11.812 -4.723 0.496 1.00 94.81 81 LYS A N 1
ATOM 658 C CA . LYS A 1 81 ? 12.460 -5.199 1.725 1.00 94.81 81 LYS A CA 1
ATOM 659 C C . LYS A 1 81 ? 12.279 -4.227 2.889 1.00 94.81 81 LYS A C 1
ATOM 661 O O . LYS A 1 81 ? 12.008 -4.684 3.995 1.00 94.81 81 LYS A O 1
ATOM 666 N N . SER A 1 82 ? 12.414 -2.918 2.671 1.00 92.75 82 SER A N 1
ATOM 667 C CA . SER A 1 82 ? 12.266 -1.936 3.753 1.00 92.75 82 SER A CA 1
ATOM 668 C C . SER A 1 82 ? 10.830 -1.852 4.277 1.00 92.75 82 SER A C 1
ATOM 670 O O . SER A 1 82 ? 10.643 -1.730 5.486 1.00 92.75 82 SER A O 1
ATOM 672 N N . ILE A 1 83 ? 9.832 -1.997 3.398 1.00 91.38 83 ILE A N 1
ATOM 673 C CA . ILE A 1 83 ? 8.412 -2.044 3.772 1.00 91.38 83 ILE A CA 1
ATOM 674 C C . ILE A 1 83 ? 8.132 -3.248 4.681 1.00 91.38 83 ILE A C 1
ATOM 676 O O . ILE A 1 83 ? 7.528 -3.100 5.742 1.00 91.38 83 ILE A O 1
ATOM 680 N N . VAL A 1 84 ? 8.591 -4.445 4.301 1.00 89.19 84 VAL A N 1
ATOM 681 C CA . VAL A 1 84 ? 8.286 -5.671 5.063 1.00 89.19 84 VAL A CA 1
ATOM 682 C C . VAL A 1 84 ? 9.165 -5.858 6.299 1.00 89.19 84 VAL A C 1
ATOM 684 O O . VAL A 1 84 ? 8.742 -6.519 7.245 1.00 89.19 84 VAL A O 1
ATOM 687 N N . ALA A 1 85 ? 10.364 -5.266 6.336 1.00 89.81 85 ALA A N 1
ATOM 688 C CA . ALA A 1 85 ? 11.275 -5.368 7.479 1.00 89.81 85 ALA A CA 1
ATOM 689 C C . ALA A 1 85 ? 10.636 -4.871 8.787 1.00 89.81 85 ALA A C 1
ATOM 691 O O . ALA A 1 85 ? 10.889 -5.436 9.850 1.00 89.81 85 ALA A O 1
ATOM 692 N N . GLN A 1 86 ? 9.753 -3.870 8.699 1.00 70.62 86 GLN A N 1
ATOM 693 C CA . GLN A 1 86 ? 9.003 -3.350 9.846 1.00 70.62 86 GLN A CA 1
ATOM 694 C C . GLN A 1 86 ? 8.102 -4.410 10.492 1.00 70.62 86 GLN A C 1
ATOM 696 O O . GLN A 1 86 ? 7.891 -4.368 11.697 1.00 70.62 86 GLN A O 1
ATOM 701 N N . TYR A 1 87 ? 7.626 -5.385 9.717 1.00 69.31 87 TYR A N 1
ATOM 702 C CA . TYR A 1 87 ? 6.765 -6.466 10.199 1.00 69.31 87 TYR A CA 1
ATOM 703 C C . TYR A 1 87 ? 7.549 -7.739 10.546 1.00 69.31 87 TYR A C 1
ATOM 705 O O . TYR A 1 87 ? 7.123 -8.511 11.401 1.00 69.31 87 TYR A O 1
ATOM 713 N N . ALA A 1 88 ? 8.714 -7.952 9.927 1.00 63.59 88 ALA A N 1
ATOM 714 C CA . ALA A 1 88 ? 9.582 -9.094 10.221 1.00 63.59 88 ALA A CA 1
ATOM 715 C C . ALA A 1 88 ? 10.254 -8.988 11.603 1.00 63.59 88 ALA A C 1
ATOM 717 O O . ALA A 1 88 ? 10.423 -9.996 12.283 1.00 63.59 88 ALA A O 1
ATOM 718 N N . ASN A 1 89 ? 10.579 -7.771 12.050 1.00 57.62 89 ASN A N 1
ATOM 719 C CA . ASN A 1 89 ? 11.254 -7.541 13.332 1.00 57.62 89 ASN A CA 1
ATOM 720 C C . ASN A 1 89 ? 10.326 -7.599 14.563 1.00 57.62 89 ASN A C 1
ATOM 722 O O . ASN A 1 89 ? 10.812 -7.502 15.684 1.00 57.62 89 ASN A O 1
ATOM 726 N N . ILE A 1 90 ? 9.011 -7.757 14.377 1.00 52.97 90 ILE A N 1
ATOM 727 C CA . ILE A 1 90 ? 8.023 -7.863 15.470 1.00 52.97 90 ILE A CA 1
ATOM 728 C C . ILE A 1 90 ? 7.822 -9.340 15.901 1.00 52.97 90 ILE A C 1
ATOM 730 O O . ILE A 1 90 ? 7.126 -9.622 16.868 1.00 52.97 90 ILE A O 1
ATOM 734 N N . SER A 1 91 ? 8.456 -10.303 15.215 1.00 42.16 91 SER A N 1
ATOM 735 C CA . SER A 1 91 ? 8.322 -11.752 15.480 1.00 42.16 91 SER A CA 1
ATOM 736 C C . SER A 1 91 ? 9.463 -12.372 16.316 1.00 42.16 91 SER A C 1
ATOM 738 O O . SER A 1 91 ? 9.770 -13.551 16.143 1.00 42.16 91 SER A O 1
ATOM 740 N N . THR A 1 92 ? 10.080 -11.614 17.226 1.00 39.06 92 THR A N 1
ATOM 741 C CA . THR A 1 92 ? 11.057 -12.113 18.227 1.00 39.06 92 THR A CA 1
ATOM 742 C C . THR A 1 92 ? 10.701 -11.604 19.607 1.00 39.06 92 THR A C 1
ATOM 744 O O . THR A 1 92 ? 10.859 -12.390 20.565 1.00 39.06 92 THR A O 1
#

Secondary structure (DSSP, 8-state):
-PPP-HHHHHHHHHHHHHHHHHTTS--SEEEEEEEEEETTEEEEEEEEEESTTSSS-EEEEEEEEEEETTTSHHHHHHHHHHHHHHHHTT--